Protein AF-A0A8S9RQ92-F1 (afdb_monomer_lite)

Foldseek 3Di:
DDDPLVVVCVPPPCPDPVNLVVVLPPDDPDLLVNVLSVLLNVLVVCLVVVQVVCCVPPVDHDDPVVSVVSSLVSSVVVLVVPPDPSSVCNVVVVVVVD

Radius of gyration: 15.13 Å; chains: 1; bounding box: 41×25×38 Å

pLDDT: mean 81.52, std 15.77, range [36.12, 96.38]

Structure (mmCIF, N/CA/C/O backbone):
data_AF-A0A8S9RQ92-F1
#
_entry.id   AF-A0A8S9RQ92-F1
#
loop_
_atom_site.group_PDB
_atom_site.id
_atom_site.type_symbol
_atom_site.label_atom_id
_atom_site.label_alt_id
_atom_site.label_comp_id
_atom_site.label_asym_id
_atom_site.label_entity_id
_atom_site.label_seq_id
_atom_site.pdbx_PDB_ins_code
_atom_site.Cartn_x
_atom_site.Cartn_y
_atom_site.Cartn_z
_atom_site.occupancy
_atom_site.B_iso_or_equiv
_atom_site.auth_seq_id
_atom_site.auth_comp_id
_atom_site.auth_asym_id
_atom_site.auth_atom_id
_atom_site.pdbx_PDB_model_num
ATOM 1 N N . MET A 1 1 ? -29.060 -11.393 4.882 1.00 36.12 1 MET A N 1
ATOM 2 C CA . MET A 1 1 ? -29.077 -11.710 3.437 1.00 36.12 1 MET A CA 1
ATOM 3 C C . MET A 1 1 ? -27.720 -11.319 2.865 1.00 36.12 1 MET A C 1
ATOM 5 O O . MET A 1 1 ? -27.508 -10.153 2.568 1.00 36.12 1 MET A O 1
ATOM 9 N N . SER A 1 2 ? -26.765 -12.252 2.832 1.00 42.22 2 SER A N 1
ATOM 10 C CA . SER A 1 2 ? -25.420 -12.009 2.286 1.00 42.22 2 SER A CA 1
ATOM 11 C C . SER A 1 2 ? -25.461 -12.217 0.775 1.00 42.22 2 SER A C 1
ATOM 13 O O . SER A 1 2 ? -25.737 -13.321 0.317 1.00 42.22 2 SER A O 1
ATOM 15 N N . GLY A 1 3 ? -25.279 -11.141 0.010 1.00 41.16 3 GLY A N 1
ATOM 16 C CA . GLY A 1 3 ? -25.348 -11.165 -1.450 1.00 41.16 3 GLY A CA 1
ATOM 17 C C . GLY A 1 3 ? -24.107 -11.783 -2.123 1.00 41.16 3 GLY A C 1
ATOM 18 O O . GLY A 1 3 ? -23.034 -11.835 -1.516 1.00 41.16 3 GLY A O 1
ATOM 19 N N . PRO A 1 4 ? -24.232 -12.190 -3.401 1.00 51.91 4 PRO A N 1
ATOM 20 C CA . PRO A 1 4 ? -23.198 -12.883 -4.187 1.00 51.91 4 PRO A CA 1
ATOM 21 C C . PRO A 1 4 ? -21.892 -12.091 -4.388 1.00 51.91 4 PRO A C 1
ATOM 23 O O . PRO A 1 4 ? -20.863 -12.678 -4.715 1.00 51.91 4 PRO A O 1
ATOM 26 N N . ALA A 1 5 ? -21.895 -10.778 -4.136 1.00 52.53 5 ALA A N 1
ATOM 27 C CA . ALA A 1 5 ? -20.713 -9.922 -4.253 1.00 52.53 5 ALA A CA 1
ATOM 28 C C . ALA A 1 5 ? -19.588 -10.298 -3.272 1.00 52.53 5 ALA A C 1
ATOM 30 O O . ALA A 1 5 ? -18.411 -10.171 -3.603 1.00 52.53 5 ALA A O 1
ATOM 31 N N . LEU A 1 6 ? -19.930 -10.807 -2.081 1.00 50.47 6 LEU A N 1
ATOM 32 C CA . LEU A 1 6 ?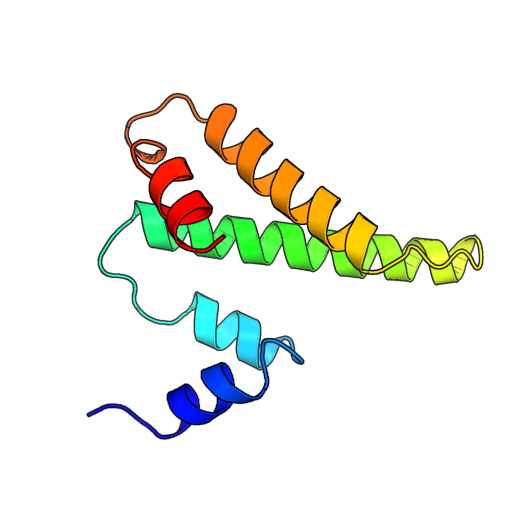 -18.926 -11.173 -1.083 1.00 50.47 6 LEU A CA 1
ATOM 33 C C . LEU A 1 6 ? -18.093 -12.378 -1.538 1.00 50.47 6 LEU A C 1
ATOM 35 O O . LEU A 1 6 ? -16.873 -12.338 -1.419 1.00 50.47 6 LEU A O 1
ATOM 39 N N . TYR A 1 7 ? -18.714 -13.398 -2.142 1.00 48.09 7 TYR A N 1
ATOM 40 C CA . TYR A 1 7 ? -17.994 -14.586 -2.625 1.00 48.09 7 TYR A CA 1
ATOM 41 C C . TYR A 1 7 ? -16.952 -14.234 -3.704 1.00 48.09 7 TYR A C 1
ATOM 43 O O . TYR A 1 7 ? -15.857 -14.789 -3.713 1.00 48.09 7 TYR A O 1
ATOM 51 N N . GLY A 1 8 ? -17.245 -13.242 -4.553 1.00 45.81 8 GLY A N 1
ATOM 52 C CA . GLY A 1 8 ? -16.298 -12.733 -5.550 1.00 45.81 8 GLY A CA 1
ATOM 53 C C . GLY A 1 8 ? -15.093 -12.002 -4.942 1.00 45.81 8 GLY A C 1
ATOM 54 O O . GLY A 1 8 ? -13.964 -12.225 -5.375 1.00 45.81 8 GLY A O 1
ATOM 55 N N . ILE A 1 9 ? -15.304 -11.187 -3.900 1.00 52.38 9 ILE A N 1
ATOM 56 C CA . ILE A 1 9 ? -14.228 -10.430 -3.227 1.00 52.38 9 ILE A CA 1
ATOM 57 C C . ILE A 1 9 ? -13.237 -11.376 -2.529 1.00 52.38 9 ILE A C 1
ATOM 59 O O . ILE A 1 9 ? -12.028 -11.161 -2.623 1.00 52.38 9 ILE A O 1
ATOM 63 N N . TYR A 1 10 ? -13.730 -12.440 -1.884 1.00 53.00 10 TYR A N 1
ATOM 64 C CA . TYR A 1 10 ? -12.882 -13.407 -1.174 1.00 53.00 10 TYR A CA 1
ATOM 65 C C . TYR A 1 10 ? -12.054 -14.308 -2.108 1.00 53.00 10 TYR A C 1
ATOM 67 O O . TYR A 1 10 ? -11.001 -14.781 -1.693 1.00 53.00 10 TYR A O 1
ATOM 75 N N . VAL A 1 11 ? -12.484 -14.527 -3.360 1.00 50.06 11 VAL A N 1
ATOM 76 C CA . VAL A 1 11 ? -11.802 -15.436 -4.305 1.00 50.06 11 VAL A CA 1
ATOM 77 C C . VAL A 1 11 ? -10.901 -14.698 -5.309 1.00 50.06 11 VAL A C 1
ATOM 79 O O . VAL A 1 11 ? -9.893 -15.259 -5.734 1.00 50.06 11 VAL A O 1
ATOM 82 N N . SER A 1 12 ? -11.190 -13.438 -5.678 1.00 55.50 12 SER A N 1
ATOM 83 C CA . SER A 1 12 ? -10.403 -12.716 -6.700 1.00 55.50 12 SER A CA 1
ATOM 84 C C . SER A 1 12 ? -9.516 -11.577 -6.190 1.00 55.50 12 SER A C 1
ATOM 86 O O . SER A 1 12 ? -8.686 -11.092 -6.964 1.00 55.50 12 SER A O 1
ATOM 88 N N . GLY A 1 13 ? -9.664 -11.138 -4.936 1.00 65.38 13 GLY A N 1
ATOM 89 C CA . GLY A 1 13 ? -8.966 -9.968 -4.393 1.00 65.38 13 GLY A CA 1
ATOM 90 C C . GLY A 1 13 ? -9.384 -8.636 -5.039 1.00 65.38 13 GLY A C 1
ATOM 91 O O . GLY A 1 13 ? -10.222 -8.585 -5.945 1.00 65.38 13 GLY A O 1
ATOM 92 N N . PHE A 1 14 ? -8.787 -7.532 -4.582 1.00 75.12 14 PHE A N 1
ATOM 93 C CA . PHE A 1 14 ? -9.055 -6.178 -5.089 1.00 75.12 14 PHE A CA 1
ATOM 94 C C . PHE A 1 14 ? -8.334 -5.914 -6.419 1.00 75.12 14 PHE A C 1
ATOM 96 O O . PHE A 1 14 ? -7.258 -5.323 -6.448 1.00 75.12 14 PHE A O 1
ATOM 103 N N . ARG A 1 15 ? -8.912 -6.361 -7.540 1.00 82.44 15 ARG A N 1
ATOM 104 C CA . ARG A 1 15 ? -8.334 -6.145 -8.887 1.00 82.44 15 ARG A CA 1
ATOM 105 C C . ARG A 1 15 ? -8.859 -4.905 -9.608 1.00 82.44 15 ARG A C 1
ATOM 107 O O . ARG A 1 15 ? -8.320 -4.536 -10.646 1.00 82.44 15 ARG A O 1
ATOM 114 N N . THR A 1 16 ? -9.904 -4.268 -9.084 1.00 86.56 16 THR A N 1
ATOM 115 C CA . THR A 1 16 ? -10.535 -3.089 -9.688 1.00 86.56 16 THR A CA 1
ATOM 116 C C . THR A 1 16 ? -10.802 -2.015 -8.641 1.00 86.56 16 THR A C 1
ATOM 118 O O . THR A 1 16 ? -10.993 -2.314 -7.460 1.00 86.56 16 THR A O 1
ATOM 121 N N . TRP A 1 17 ? -10.866 -0.756 -9.086 1.00 86.94 17 TRP A N 1
ATOM 122 C CA . TRP A 1 17 ? -11.252 0.362 -8.222 1.00 86.94 17 TRP A CA 1
ATOM 123 C C . TRP A 1 17 ? -12.671 0.205 -7.678 1.00 86.94 17 TRP A C 1
ATOM 125 O O . TRP A 1 17 ? -12.886 0.482 -6.507 1.00 86.94 17 TRP A O 1
ATOM 135 N N . ASN A 1 18 ? -13.602 -0.331 -8.474 1.00 88.06 18 ASN A N 1
ATOM 136 C CA . ASN A 1 18 ? -14.970 -0.594 -8.022 1.00 88.06 18 ASN A CA 1
ATOM 137 C C . ASN A 1 18 ? -14.993 -1.572 -6.842 1.00 88.06 18 ASN A C 1
ATOM 139 O O . ASN A 1 18 ? -15.589 -1.262 -5.820 1.00 88.06 18 ASN A O 1
ATOM 143 N N . ALA A 1 19 ? -14.260 -2.689 -6.919 1.00 85.81 19 ALA A N 1
ATOM 144 C CA . ALA A 1 19 ? -14.188 -3.644 -5.811 1.00 85.81 19 ALA A CA 1
ATOM 145 C C . ALA A 1 19 ? -13.600 -3.016 -4.533 1.00 85.81 19 ALA A C 1
ATOM 147 O O . ALA A 1 19 ? -14.061 -3.309 -3.428 1.00 85.81 19 ALA A O 1
ATOM 148 N N . LEU A 1 20 ? -12.603 -2.133 -4.674 1.00 86.88 20 LEU A N 1
ATOM 149 C CA . LEU A 1 20 ? -12.024 -1.392 -3.552 1.00 86.88 20 LEU A CA 1
ATOM 150 C C . LEU A 1 20 ? -13.022 -0.378 -2.962 1.00 86.88 20 LEU A C 1
ATOM 152 O O . LEU A 1 20 ? -13.165 -0.297 -1.742 1.00 86.88 20 LEU A O 1
ATOM 156 N N . SER A 1 21 ? -13.737 0.368 -3.807 1.00 86.38 21 SER A N 1
ATOM 157 C CA . SER A 1 21 ? -14.738 1.362 -3.402 1.00 86.38 21 SER A CA 1
ATOM 158 C C . SER A 1 21 ? -15.979 0.728 -2.771 1.00 86.38 21 SER A C 1
ATOM 160 O O . SER A 1 21 ? -16.469 1.228 -1.756 1.00 86.38 21 SER A O 1
ATOM 162 N N . ASP A 1 22 ? -16.452 -0.396 -3.308 1.00 87.44 22 ASP A N 1
ATOM 163 C CA . ASP A 1 22 ? -17.558 -1.179 -2.752 1.00 87.44 22 ASP A CA 1
ATOM 164 C C . ASP A 1 22 ? -17.179 -1.716 -1.373 1.00 87.44 22 ASP A C 1
ATOM 166 O O . ASP A 1 22 ? -17.923 -1.561 -0.399 1.00 87.44 22 ASP A O 1
ATOM 170 N N . TRP A 1 23 ? -15.968 -2.270 -1.255 1.00 87.38 23 TRP A N 1
ATOM 171 C CA . TRP A 1 23 ? -15.437 -2.694 0.031 1.00 87.38 23 TRP A CA 1
ATOM 172 C C . TRP A 1 23 ? -15.331 -1.529 1.001 1.00 87.38 23 TRP A C 1
ATOM 174 O O . TRP A 1 23 ? -15.800 -1.668 2.125 1.00 87.38 23 TRP A O 1
ATOM 184 N N . GLN A 1 24 ? -14.794 -0.375 0.601 1.00 86.75 24 GLN A N 1
ATOM 185 C CA . GLN A 1 24 ? -14.703 0.810 1.457 1.00 86.75 24 GLN A CA 1
ATOM 186 C C . GLN A 1 24 ? -16.081 1.254 1.974 1.00 86.75 24 GLN A C 1
ATOM 188 O O . GLN A 1 24 ? -16.216 1.571 3.160 1.00 86.75 24 GLN A O 1
ATOM 193 N N . SER A 1 25 ? -17.085 1.236 1.098 1.00 85.00 25 SER A N 1
ATOM 194 C CA . SER A 1 25 ? -18.461 1.675 1.362 1.00 85.00 25 SER A CA 1
ATOM 195 C C . SER A 1 25 ? -19.258 0.688 2.212 1.00 85.00 25 SER A C 1
ATOM 197 O O . SER A 1 25 ? -20.239 1.074 2.848 1.00 85.00 25 SER A O 1
ATOM 199 N N . PHE A 1 26 ? -18.822 -0.573 2.278 1.00 84.62 26 PHE A N 1
ATOM 200 C CA . PHE A 1 26 ? -19.455 -1.581 3.116 1.00 84.62 26 PHE A CA 1
ATOM 201 C C . PHE A 1 26 ? -19.487 -1.142 4.586 1.00 84.62 26 PHE A C 1
ATOM 203 O O . PHE A 1 26 ? -18.466 -0.726 5.151 1.00 84.62 26 PHE A O 1
ATOM 210 N N . SER A 1 27 ? -20.665 -1.243 5.205 1.00 76.50 27 SER A N 1
ATOM 211 C CA . SER A 1 27 ? -20.899 -0.752 6.561 1.00 76.50 27 SER A CA 1
ATOM 212 C C . SER A 1 27 ? -20.031 -1.497 7.574 1.00 76.50 27 SER A C 1
ATOM 214 O O . SER A 1 27 ? -20.188 -2.696 7.792 1.00 76.50 27 SER A O 1
ATOM 216 N N . SER A 1 28 ? -19.108 -0.774 8.208 1.00 77.00 28 SER A N 1
ATOM 217 C CA . SER A 1 28 ? -18.337 -1.284 9.343 1.00 77.00 28 SER A CA 1
ATOM 218 C C . SER A 1 28 ? -18.997 -0.864 10.654 1.00 77.00 28 SER A C 1
ATOM 220 O O . SER A 1 28 ? -19.362 0.301 10.821 1.00 77.00 28 SER A O 1
ATOM 222 N N . SER A 1 29 ? -19.091 -1.786 11.612 1.00 72.50 29 SER A N 1
ATOM 223 C CA . SER A 1 29 ? -19.709 -1.510 12.917 1.00 72.50 29 SER A CA 1
ATOM 224 C C . SER A 1 29 ? -18.885 -0.551 13.790 1.00 72.50 29 SER A C 1
ATOM 226 O O . SER A 1 29 ? -19.454 0.148 14.621 1.00 72.50 29 SER A O 1
ATOM 228 N N . SER A 1 30 ? -17.561 -0.487 13.596 1.00 82.38 30 SER A N 1
ATOM 229 C CA . SER A 1 30 ? -16.661 0.383 14.369 1.00 82.38 30 SER A CA 1
AT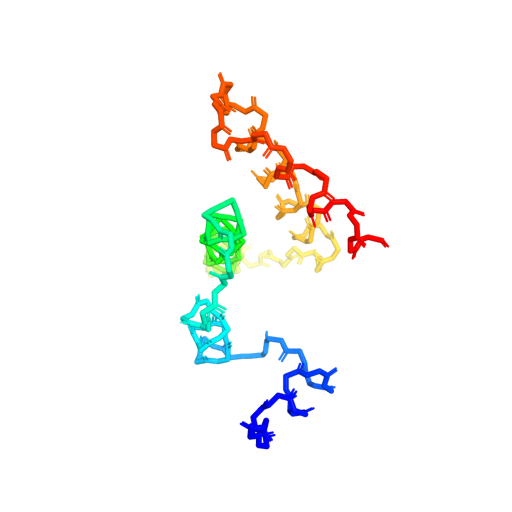OM 230 C C . SER A 1 30 ? -16.150 1.574 13.553 1.00 82.38 30 SER A C 1
ATOM 232 O O . SER A 1 30 ? -15.795 1.435 12.378 1.00 82.38 30 SER A O 1
ATOM 234 N N . SER A 1 31 ? -16.050 2.744 14.191 1.00 82.06 31 SER A N 1
ATOM 235 C CA . SER A 1 31 ? -15.414 3.943 13.630 1.00 82.06 31 SER A CA 1
ATOM 236 C C . SER A 1 31 ? -13.923 3.735 13.338 1.00 82.06 31 SER A C 1
ATOM 238 O O . SER A 1 31 ? -13.444 4.225 12.314 1.00 82.06 31 SER A O 1
ATOM 240 N N . SER A 1 32 ? -13.215 2.952 14.160 1.00 82.00 32 SER A N 1
ATOM 241 C CA . SER A 1 32 ? -11.800 2.605 13.951 1.00 82.00 32 SER A CA 1
ATOM 242 C C . SER A 1 32 ? -11.598 1.803 12.661 1.00 82.00 32 SER A C 1
ATOM 244 O O . SER A 1 32 ? -10.711 2.111 11.871 1.00 82.00 32 SER A O 1
ATOM 246 N N . LEU A 1 33 ? -12.487 0.846 12.376 1.00 83.56 33 LEU A N 1
ATOM 247 C CA . LEU A 1 33 ? -12.471 0.063 11.136 1.00 83.56 33 LEU A CA 1
ATOM 248 C C . LEU A 1 33 ? -12.807 0.911 9.906 1.00 83.56 33 LEU A C 1
ATOM 250 O O . LEU A 1 33 ? -12.213 0.721 8.847 1.00 83.56 33 LEU A O 1
ATOM 254 N N . LYS A 1 34 ? -13.740 1.868 10.021 1.00 86.62 34 LYS A N 1
ATOM 255 C CA . LYS A 1 34 ? -14.020 2.823 8.932 1.00 86.62 34 LYS A CA 1
ATOM 256 C C . LYS A 1 34 ? -12.791 3.668 8.613 1.00 86.62 34 LYS A C 1
ATOM 258 O O . LYS A 1 34 ? -12.498 3.893 7.440 1.00 86.62 34 LYS A O 1
ATOM 263 N N . LEU A 1 35 ? -12.083 4.130 9.645 1.00 87.50 35 LEU A N 1
ATOM 264 C CA . LEU A 1 35 ? -10.843 4.877 9.476 1.00 87.50 35 LEU A CA 1
ATOM 265 C C . LEU A 1 35 ? -9.765 4.003 8.825 1.00 87.50 35 LEU A C 1
ATOM 267 O O . LEU A 1 35 ? -9.193 4.426 7.827 1.00 87.50 35 LEU A O 1
ATOM 271 N N . LEU A 1 36 ? -9.568 2.767 9.297 1.00 88.75 36 LEU A N 1
ATOM 272 C CA . LEU A 1 36 ? -8.585 1.839 8.727 1.00 88.75 36 LEU A CA 1
ATOM 273 C C . LEU A 1 36 ? -8.821 1.604 7.232 1.00 88.75 36 LEU A C 1
ATOM 275 O O . LEU A 1 36 ? -7.904 1.746 6.433 1.00 88.75 36 LEU A O 1
ATOM 279 N N . LYS A 1 37 ? -10.068 1.324 6.832 1.00 89.81 37 LYS A N 1
ATOM 280 C CA . LYS A 1 37 ? -10.428 1.117 5.419 1.00 89.81 37 LYS A CA 1
ATOM 281 C C . LYS A 1 37 ? -10.101 2.338 4.561 1.00 89.81 37 LYS A C 1
ATOM 283 O O . LYS A 1 37 ? -9.608 2.183 3.449 1.00 89.81 37 LYS A O 1
ATOM 288 N N . ARG A 1 38 ? -10.338 3.551 5.076 1.00 90.50 38 ARG A N 1
ATOM 289 C CA . ARG A 1 38 ? -9.975 4.799 4.382 1.00 90.50 38 ARG A CA 1
ATOM 290 C C . ARG A 1 38 ? -8.464 4.928 4.210 1.00 90.50 38 ARG A C 1
ATOM 292 O O . ARG A 1 38 ? -8.033 5.232 3.104 1.00 90.50 38 ARG A O 1
ATOM 299 N N . LEU A 1 39 ? -7.689 4.658 5.260 1.00 91.75 39 LEU A N 1
ATOM 300 C CA . LEU A 1 39 ? -6.224 4.703 5.208 1.00 91.75 39 LEU A CA 1
ATOM 301 C C . LEU A 1 39 ? -5.665 3.695 4.204 1.00 91.75 39 LEU A C 1
ATOM 303 O O . LEU A 1 39 ? -4.844 4.059 3.369 1.00 91.75 39 LEU A O 1
ATOM 307 N N . VAL A 1 40 ? -6.177 2.462 4.217 1.00 92.12 40 VAL A N 1
ATOM 308 C CA . VAL A 1 40 ? -5.808 1.422 3.247 1.00 92.12 40 VAL A CA 1
ATOM 309 C C . VAL A 1 40 ? -6.105 1.880 1.818 1.00 92.12 40 VAL A C 1
ATOM 311 O O . VAL A 1 40 ? -5.237 1.780 0.956 1.00 92.12 40 VAL A O 1
ATOM 314 N N . CYS A 1 41 ? -7.298 2.427 1.558 1.00 92.56 41 CYS A N 1
ATOM 315 C CA . CYS A 1 41 ? -7.663 2.908 0.221 1.00 92.56 41 CYS A CA 1
ATOM 316 C C . CYS A 1 41 ? -6.766 4.064 -0.241 1.00 92.56 41 CYS A C 1
ATOM 318 O O . CYS A 1 41 ? -6.326 4.075 -1.389 1.00 92.56 41 CYS A O 1
ATOM 320 N N . GLN A 1 42 ? -6.464 5.016 0.648 1.00 93.00 42 GLN A N 1
ATOM 321 C CA . GLN A 1 42 ? -5.566 6.137 0.360 1.00 93.00 42 GLN A CA 1
ATOM 322 C C . GLN A 1 42 ? -4.141 5.658 0.061 1.00 93.00 42 GLN A C 1
ATOM 324 O O . GLN A 1 42 ? -3.564 6.053 -0.952 1.00 93.00 42 GLN A O 1
ATOM 329 N N . ALA A 1 43 ? -3.597 4.772 0.898 1.00 94.00 43 ALA A N 1
ATOM 330 C CA . ALA A 1 43 ? -2.265 4.207 0.717 1.00 94.00 43 ALA A CA 1
ATOM 331 C C . ALA A 1 43 ? -2.172 3.397 -0.585 1.00 94.00 43 ALA A C 1
ATOM 333 O O . ALA A 1 43 ? -1.232 3.588 -1.355 1.00 94.00 43 ALA A O 1
ATOM 334 N N . ALA A 1 44 ? -3.166 2.552 -0.879 1.00 93.31 44 ALA A N 1
ATOM 335 C CA . ALA A 1 44 ? -3.227 1.779 -2.117 1.00 93.31 44 ALA A CA 1
ATOM 336 C C . ALA A 1 44 ? -3.294 2.683 -3.357 1.00 93.31 44 ALA A C 1
ATOM 338 O O . ALA A 1 44 ? -2.520 2.492 -4.297 1.00 93.31 44 ALA A O 1
ATOM 339 N N . ALA A 1 45 ? -4.161 3.702 -3.342 1.00 93.31 45 ALA A N 1
ATOM 340 C CA . ALA A 1 45 ? -4.268 4.674 -4.428 1.00 93.31 45 ALA A CA 1
ATOM 341 C C . ALA A 1 45 ? -2.942 5.397 -4.684 1.00 93.31 45 ALA A C 1
ATOM 343 O O . ALA A 1 45 ? -2.491 5.477 -5.829 1.00 93.31 45 ALA A O 1
ATOM 344 N N . TYR A 1 46 ? -2.284 5.855 -3.618 1.00 94.56 46 TYR A N 1
ATOM 345 C CA . TYR A 1 46 ? -0.981 6.501 -3.712 1.00 94.56 46 TYR A CA 1
ATOM 346 C C . TYR A 1 46 ? 0.094 5.564 -4.273 1.00 94.56 46 TYR A C 1
ATOM 348 O O . TYR A 1 46 ? 0.825 5.955 -5.181 1.00 94.56 46 TYR A O 1
ATOM 356 N N . CYS A 1 47 ? 0.174 4.325 -3.779 1.00 94.12 47 CYS A N 1
ATOM 357 C CA . CYS A 1 47 ? 1.143 3.338 -4.253 1.00 94.12 47 CYS A CA 1
ATOM 358 C C . CYS A 1 47 ? 0.988 3.082 -5.758 1.00 94.12 47 CYS A C 1
ATOM 360 O O . CYS A 1 47 ? 1.961 3.174 -6.499 1.00 94.12 47 CYS A O 1
ATOM 362 N N . VAL A 1 48 ? -0.239 2.829 -6.226 1.00 93.06 48 VAL A N 1
ATOM 363 C CA . VAL A 1 48 ? -0.514 2.566 -7.649 1.00 93.06 48 VAL A CA 1
ATOM 364 C C . VAL A 1 48 ? -0.176 3.776 -8.518 1.00 93.06 48 VAL A C 1
ATOM 366 O O . VAL A 1 48 ? 0.460 3.629 -9.562 1.00 93.06 48 VAL A O 1
ATOM 369 N N . TRP A 1 49 ? -0.575 4.976 -8.094 1.00 95.50 49 TRP A N 1
ATOM 370 C CA . TRP A 1 49 ? -0.268 6.211 -8.814 1.00 95.50 49 TRP A CA 1
ATOM 371 C C . TRP A 1 49 ? 1.242 6.475 -8.887 1.00 95.50 49 TRP A C 1
ATOM 373 O O . TRP A 1 49 ? 1.763 6.770 -9.962 1.00 95.50 49 TRP A O 1
ATOM 383 N N . SER A 1 50 ? 1.951 6.314 -7.768 1.00 94.75 50 SER A N 1
ATOM 384 C CA . SER A 1 50 ? 3.397 6.536 -7.682 1.00 94.75 50 SER A CA 1
ATOM 385 C C . SER A 1 50 ? 4.164 5.577 -8.593 1.00 94.75 50 SER A C 1
ATOM 387 O O . SER A 1 50 ? 5.029 6.001 -9.358 1.00 94.75 50 SER A O 1
ATOM 389 N N . GLU A 1 51 ? 3.792 4.297 -8.598 1.00 95.12 51 GLU A N 1
ATOM 390 C CA . GLU A 1 51 ? 4.405 3.289 -9.465 1.00 95.12 51 GLU A CA 1
ATOM 391 C C . GLU A 1 51 ? 4.120 3.524 -10.943 1.00 95.12 51 GLU A C 1
ATOM 393 O O . GLU A 1 51 ? 5.033 3.472 -11.768 1.00 95.12 51 GLU A O 1
ATOM 398 N N . ARG A 1 52 ? 2.876 3.874 -11.289 1.00 94.12 52 ARG A N 1
ATOM 399 C CA . ARG A 1 52 ? 2.533 4.257 -12.660 1.00 94.12 52 ARG A CA 1
ATOM 400 C C . ARG A 1 52 ? 3.375 5.447 -13.123 1.00 94.12 52 ARG A C 1
ATOM 402 O O . ARG A 1 52 ? 3.882 5.425 -14.240 1.00 94.12 52 ARG A O 1
ATOM 409 N N . ASN A 1 53 ? 3.565 6.456 -12.279 1.00 95.50 53 ASN A N 1
ATOM 410 C CA . ASN A 1 53 ? 4.384 7.616 -12.626 1.00 95.50 53 ASN A CA 1
ATOM 411 C C . ASN A 1 53 ? 5.868 7.270 -12.758 1.00 95.50 53 ASN A C 1
ATOM 413 O O . ASN A 1 53 ? 6.521 7.764 -13.675 1.00 95.50 53 ASN A O 1
ATOM 417 N N . LYS A 1 54 ? 6.408 6.402 -11.895 1.00 95.12 54 LYS A N 1
ATOM 418 C CA . LYS A 1 54 ? 7.790 5.919 -12.033 1.00 95.12 54 LYS A CA 1
ATOM 419 C C . LYS A 1 54 ? 8.011 5.199 -13.356 1.00 95.12 54 LYS A C 1
ATOM 421 O O . LYS A 1 54 ? 9.007 5.457 -14.026 1.00 95.12 54 LYS A O 1
ATOM 426 N N . LEU A 1 55 ? 7.071 4.346 -13.752 1.00 94.31 55 LEU A N 1
ATOM 427 C CA . LEU A 1 55 ? 7.116 3.662 -15.041 1.00 94.31 55 LEU A CA 1
ATOM 428 C C . LEU A 1 55 ? 7.053 4.656 -16.204 1.00 94.31 55 LEU A C 1
ATOM 430 O O . LEU A 1 55 ? 7.854 4.561 -17.127 1.00 94.31 55 LEU A O 1
ATOM 434 N N . LEU A 1 56 ? 6.150 5.636 -16.143 1.00 96.38 56 LEU A N 1
ATOM 435 C CA . LEU A 1 56 ? 5.983 6.624 -17.211 1.00 96.38 56 LEU A CA 1
ATOM 436 C C . LEU A 1 56 ? 7.202 7.541 -17.385 1.00 96.38 56 LEU A C 1
ATOM 438 O O . LEU A 1 56 ? 7.555 7.861 -18.515 1.00 96.38 56 LEU A O 1
ATOM 442 N N . HIS A 1 57 ? 7.832 7.974 -16.291 1.00 96.00 57 HIS A N 1
ATOM 443 C CA . HIS A 1 57 ? 8.912 8.965 -16.345 1.00 96.00 57 HIS A CA 1
ATOM 444 C C . HIS A 1 57 ? 10.315 8.361 -16.351 1.00 96.00 57 HIS A C 1
ATOM 446 O O . HIS A 1 57 ? 11.224 8.950 -16.929 1.00 96.00 57 HIS A O 1
ATOM 452 N N . TYR A 1 58 ? 10.498 7.207 -15.712 1.00 95.12 58 TYR A N 1
ATOM 453 C CA . TYR A 1 58 ? 11.815 6.602 -15.509 1.00 95.12 58 TYR A CA 1
ATOM 454 C C . TYR A 1 58 ? 11.922 5.184 -16.079 1.00 95.12 58 TYR A C 1
ATOM 456 O O . TYR A 1 58 ? 13.011 4.621 -1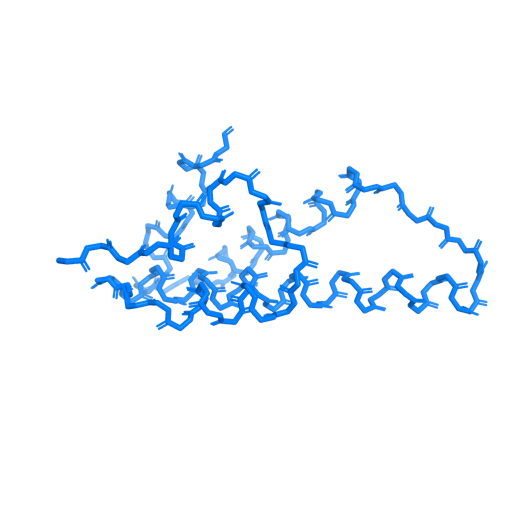6.065 1.00 95.12 58 TYR A O 1
ATOM 464 N N . ASN A 1 59 ? 10.824 4.596 -16.576 1.00 93.25 59 ASN A N 1
ATOM 465 C CA . ASN A 1 59 ? 10.761 3.206 -17.048 1.00 93.25 59 ASN A CA 1
ATOM 466 C C . ASN A 1 59 ? 11.247 2.182 -15.998 1.00 93.25 59 ASN A C 1
ATOM 468 O O . ASN A 1 59 ? 11.779 1.122 -16.321 1.00 93.25 59 ASN A O 1
ATOM 472 N N . ILE A 1 60 ? 11.081 2.521 -14.715 1.00 92.75 60 ILE A N 1
ATOM 473 C CA . ILE A 1 60 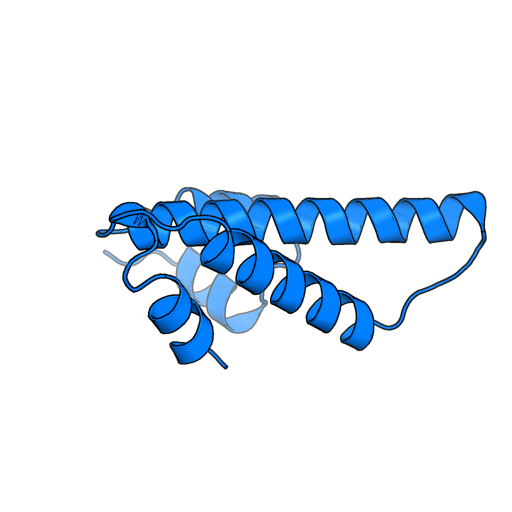? 11.459 1.680 -13.576 1.00 92.75 60 ILE A CA 1
ATOM 474 C C . ILE A 1 60 ? 10.211 0.992 -13.041 1.00 92.75 60 ILE A C 1
ATOM 476 O O . ILE A 1 60 ? 9.242 1.655 -12.669 1.00 92.75 60 ILE A O 1
ATOM 480 N N . SER A 1 61 ? 10.266 -0.335 -12.955 1.00 93.00 61 SER A N 1
ATOM 481 C CA . SER A 1 61 ? 9.239 -1.150 -12.310 1.00 93.00 61 SER A CA 1
ATOM 482 C C . SER A 1 61 ? 9.680 -1.527 -10.902 1.00 93.00 61 SER A C 1
ATOM 484 O O . SER A 1 61 ? 10.714 -2.173 -10.723 1.00 93.00 61 SER A O 1
ATOM 486 N N . THR A 1 62 ? 8.902 -1.135 -9.892 1.00 93.50 62 THR A N 1
ATOM 487 C CA . THR A 1 62 ? 9.161 -1.580 -8.522 1.00 93.50 62 THR A CA 1
ATOM 488 C C . THR A 1 62 ? 8.538 -2.960 -8.300 1.00 93.50 62 THR A C 1
ATOM 490 O O . THR A 1 62 ? 7.377 -3.176 -8.655 1.00 93.50 62 THR A O 1
ATOM 493 N N . PRO A 1 63 ? 9.256 -3.900 -7.660 1.00 94.69 63 PRO A N 1
ATOM 494 C CA . PRO A 1 63 ? 8.699 -5.205 -7.332 1.00 94.69 63 PRO A CA 1
ATOM 495 C C . PRO A 1 63 ? 7.431 -5.097 -6.462 1.00 94.69 63 PRO A C 1
ATOM 497 O O . PRO A 1 63 ? 7.428 -4.331 -5.491 1.00 94.69 63 PRO A O 1
ATOM 500 N N . PRO A 1 64 ? 6.391 -5.918 -6.712 1.00 90.38 64 PRO A N 1
ATOM 501 C CA . PRO A 1 64 ? 5.153 -5.911 -5.926 1.00 90.38 64 PRO A CA 1
ATOM 502 C C . PRO A 1 64 ? 5.372 -6.053 -4.415 1.00 90.38 64 PRO A C 1
ATOM 504 O O . PRO A 1 64 ? 4.711 -5.382 -3.627 1.00 90.38 64 PRO A O 1
ATOM 507 N N . GLY A 1 65 ? 6.350 -6.866 -3.997 1.00 93.19 65 GLY A N 1
ATOM 508 C CA . GLY A 1 65 ? 6.686 -7.039 -2.580 1.00 93.19 65 GLY A CA 1
ATOM 509 C C . GLY A 1 65 ? 7.190 -5.756 -1.909 1.00 93.19 65 GLY A C 1
ATOM 510 O O . GLY A 1 65 ? 6.888 -5.506 -0.744 1.00 93.19 65 GLY A O 1
ATOM 511 N N . THR A 1 66 ? 7.908 -4.902 -2.639 1.00 94.25 66 THR A N 1
ATOM 512 C CA . THR A 1 66 ? 8.366 -3.602 -2.127 1.00 94.25 66 THR A CA 1
ATOM 513 C C . THR A 1 66 ? 7.198 -2.629 -1.987 1.00 94.25 66 THR A C 1
ATOM 515 O O . THR A 1 66 ? 7.111 -1.92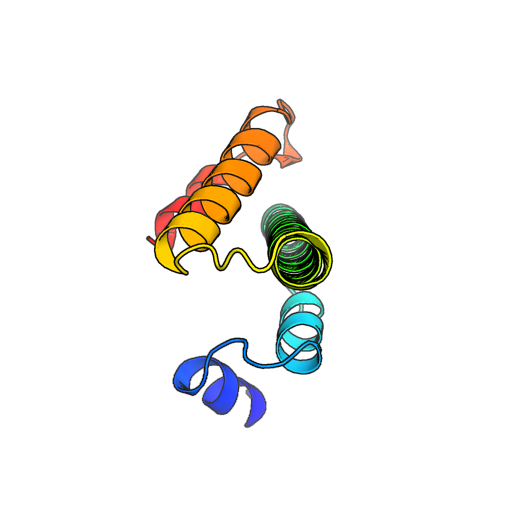0 -0.988 1.00 94.25 66 THR A O 1
ATOM 518 N N . ILE A 1 67 ? 6.266 -2.638 -2.943 1.00 93.62 67 ILE A N 1
ATOM 519 C CA . ILE A 1 67 ? 5.046 -1.820 -2.894 1.00 93.62 67 ILE A CA 1
ATOM 520 C C . ILE A 1 67 ? 4.167 -2.245 -1.707 1.00 93.62 67 ILE A C 1
ATOM 522 O O . ILE A 1 67 ? 3.681 -1.394 -0.967 1.00 93.62 67 ILE A O 1
ATOM 526 N N . SER A 1 68 ? 4.029 -3.553 -1.465 1.00 90.50 68 SER A N 1
ATOM 527 C CA . SER A 1 68 ? 3.293 -4.084 -0.310 1.00 90.50 68 SER A CA 1
ATOM 528 C C . SER A 1 68 ? 3.895 -3.628 1.021 1.00 90.50 68 SER A C 1
ATOM 530 O O . SER A 1 68 ? 3.166 -3.194 1.909 1.00 90.50 68 SER A O 1
ATOM 532 N N . LYS A 1 69 ? 5.228 -3.666 1.154 1.00 93.62 69 LYS A N 1
ATOM 533 C CA . LYS A 1 69 ? 5.930 -3.166 2.350 1.00 93.62 69 LYS A CA 1
ATOM 534 C C . LYS A 1 69 ? 5.752 -1.661 2.545 1.00 93.62 69 LYS A C 1
ATOM 536 O O . LYS A 1 69 ? 5.639 -1.197 3.675 1.00 93.62 69 LYS A O 1
ATOM 541 N N . LEU A 1 70 ? 5.734 -0.896 1.455 1.00 93.81 70 LEU A N 1
ATOM 542 C CA . LEU A 1 70 ? 5.498 0.546 1.496 1.00 93.81 70 LEU A CA 1
ATOM 543 C C . LEU A 1 70 ? 4.078 0.861 1.992 1.00 93.81 70 LEU A C 1
ATOM 545 O O . LEU A 1 70 ? 3.902 1.735 2.837 1.00 93.81 70 LEU A O 1
ATOM 549 N N . LEU A 1 71 ? 3.083 0.119 1.503 1.00 93.44 71 LEU A N 1
ATOM 550 C CA . LEU A 1 71 ? 1.694 0.237 1.940 1.00 93.44 71 LEU A CA 1
ATOM 551 C C . LEU A 1 71 ? 1.541 -0.091 3.430 1.00 93.44 71 LEU A C 1
ATOM 553 O O . LEU A 1 71 ? 0.945 0.701 4.160 1.00 93.44 71 LEU A O 1
ATOM 557 N N . ASP A 1 72 ? 2.106 -1.213 3.885 1.00 92.81 72 ASP A N 1
ATOM 558 C CA . ASP A 1 72 ? 2.101 -1.598 5.303 1.00 92.81 72 ASP A CA 1
ATOM 559 C C . ASP A 1 72 ? 2.734 -0.506 6.174 1.00 92.81 72 ASP A C 1
ATOM 561 O O . ASP A 1 72 ? 2.137 -0.058 7.157 1.00 92.81 72 ASP A O 1
ATOM 565 N N . ARG A 1 73 ? 3.892 0.012 5.755 1.00 93.00 73 ARG A N 1
ATOM 566 C CA . ARG A 1 73 ? 4.557 1.113 6.447 1.00 93.00 73 ARG A CA 1
ATOM 567 C C . ARG A 1 73 ? 3.683 2.363 6.531 1.00 93.00 73 ARG A C 1
ATOM 569 O O . ARG A 1 73 ? 3.596 2.935 7.609 1.00 93.00 73 ARG A O 1
ATOM 576 N N . PHE A 1 74 ? 3.022 2.784 5.451 1.00 92.81 74 PHE A N 1
ATOM 577 C CA . PHE A 1 74 ? 2.154 3.967 5.496 1.00 92.81 74 PHE A CA 1
ATOM 578 C C . PHE A 1 74 ? 1.021 3.823 6.504 1.00 92.81 74 PHE A C 1
ATOM 580 O O . PHE A 1 74 ? 0.714 4.773 7.220 1.00 92.81 74 PHE A O 1
ATOM 587 N N . ILE A 1 75 ? 0.417 2.639 6.581 1.00 92.38 75 ILE A N 1
ATOM 588 C CA . ILE A 1 75 ? -0.661 2.380 7.533 1.00 92.38 75 ILE A CA 1
ATOM 589 C C . ILE A 1 75 ? -0.115 2.420 8.959 1.00 92.38 75 ILE A C 1
ATOM 591 O O . ILE A 1 75 ? -0.708 3.072 9.817 1.00 92.38 75 ILE A O 1
ATOM 595 N N . ARG A 1 76 ? 1.031 1.781 9.214 1.00 91.50 76 ARG A N 1
ATOM 596 C CA . ARG A 1 76 ? 1.675 1.807 10.534 1.00 91.50 76 ARG A CA 1
ATOM 597 C C . ARG A 1 76 ? 2.059 3.223 10.948 1.00 91.50 76 ARG A C 1
ATOM 599 O O . ARG A 1 76 ? 1.701 3.634 12.048 1.00 91.50 76 ARG A O 1
ATOM 606 N N . ASP A 1 77 ? 2.732 3.964 10.073 1.00 90.94 77 ASP A N 1
ATOM 607 C CA . ASP A 1 77 ? 3.190 5.330 10.332 1.00 90.94 77 ASP A CA 1
ATOM 608 C C . ASP A 1 77 ? 1.993 6.259 10.606 1.00 90.94 77 ASP A C 1
ATOM 610 O O . ASP A 1 77 ? 2.001 7.003 11.589 1.00 90.94 77 ASP A O 1
ATOM 614 N N . ASP A 1 78 ? 0.915 6.171 9.818 1.00 88.94 78 ASP A N 1
ATOM 615 C CA . ASP A 1 78 ? -0.275 7.005 10.015 1.00 88.94 78 ASP A CA 1
ATOM 616 C C . ASP A 1 78 ? -1.030 6.646 11.310 1.00 88.94 78 ASP A C 1
ATOM 618 O O . ASP A 1 78 ? -1.377 7.539 12.091 1.00 88.94 78 ASP A O 1
ATOM 622 N N . VAL A 1 79 ? -1.202 5.354 11.611 1.00 88.06 79 VAL A N 1
ATOM 623 C CA . VAL A 1 79 ? -1.824 4.893 12.865 1.00 88.06 79 VAL A CA 1
ATOM 624 C C . VAL A 1 79 ? -1.019 5.341 14.084 1.00 88.06 79 VAL A C 1
ATOM 626 O O . VAL A 1 79 ? -1.608 5.822 15.052 1.00 88.06 79 VAL A O 1
ATOM 629 N N . LEU A 1 80 ? 0.311 5.217 14.041 1.00 86.06 80 LEU A N 1
ATOM 630 C CA . LEU A 1 80 ? 1.201 5.626 15.132 1.00 86.06 80 LEU A CA 1
ATOM 631 C C . LEU A 1 80 ? 1.264 7.150 15.291 1.00 86.06 80 LEU A C 1
ATOM 633 O O . LEU A 1 80 ? 1.372 7.640 16.416 1.00 86.06 80 LEU A O 1
ATOM 637 N N . SER A 1 81 ? 1.156 7.905 14.193 1.00 85.12 81 SER A N 1
ATOM 638 C CA . SER A 1 81 ? 1.142 9.373 14.228 1.00 85.12 81 SER A CA 1
ATOM 639 C C . SER A 1 81 ? -0.103 9.931 14.929 1.00 85.12 81 SER A C 1
ATOM 641 O O . SER A 1 81 ? -0.054 10.971 15.591 1.00 85.12 81 SER A O 1
ATOM 643 N N . LYS A 1 82 ? -1.235 9.223 14.841 1.00 78.25 82 LYS A N 1
ATOM 644 C CA . LYS A 1 82 ? -2.485 9.601 15.501 1.00 78.25 82 LYS A CA 1
ATOM 645 C C . LYS A 1 82 ? -2.450 9.093 16.938 1.00 78.25 82 LYS A C 1
ATOM 647 O O . LYS A 1 82 ? -2.807 7.959 17.215 1.00 78.25 82 LYS A O 1
ATOM 652 N N . ARG A 1 83 ? -2.068 9.930 17.901 1.00 66.69 83 ARG A N 1
ATOM 653 C CA . ARG A 1 83 ? -2.060 9.572 19.336 1.00 66.69 83 ARG A CA 1
ATOM 654 C C . ARG A 1 83 ? -3.382 9.944 20.030 1.00 66.69 83 ARG A C 1
ATOM 656 O O . ARG A 1 83 ? -3.384 10.679 21.011 1.00 66.69 83 ARG A O 1
ATOM 663 N N . ASN A 1 84 ? -4.523 9.506 19.486 1.00 70.25 84 ASN A N 1
ATOM 664 C CA . ASN A 1 84 ? -5.856 9.866 19.991 1.00 70.25 84 ASN A CA 1
ATOM 665 C C . ASN A 1 84 ? -6.731 8.629 20.284 1.00 70.25 84 ASN A C 1
ATOM 667 O O . ASN A 1 84 ? -6.406 7.511 19.906 1.00 70.25 84 ASN A O 1
ATOM 671 N N . LYS A 1 85 ? -7.882 8.812 20.946 1.00 65.38 85 LYS A N 1
ATOM 672 C CA . LYS A 1 85 ? -8.799 7.696 21.266 1.00 65.38 85 LYS A CA 1
ATOM 673 C C . LYS A 1 85 ? -9.283 6.928 20.027 1.00 65.38 85 LYS A C 1
ATOM 675 O O . LYS A 1 85 ? -9.646 5.766 20.149 1.00 65.38 85 LYS A O 1
ATOM 680 N N . GLN A 1 86 ? -9.292 7.563 18.852 1.00 65.62 86 GLN A N 1
ATOM 681 C CA . GLN A 1 86 ? -9.747 6.941 17.609 1.00 65.62 86 GLN A CA 1
ATOM 682 C C . GLN A 1 86 ? -8.720 5.985 17.009 1.00 65.62 86 GLN A C 1
ATOM 684 O O . GLN A 1 86 ? -9.146 5.097 16.284 1.00 65.62 86 GLN A O 1
ATOM 689 N N . SER A 1 87 ? -7.422 6.138 17.309 1.00 66.00 87 SER A N 1
ATOM 690 C CA . SER A 1 87 ? -6.355 5.208 16.904 1.00 66.00 87 SER A CA 1
ATOM 691 C C . SER A 1 87 ? -6.196 4.007 17.839 1.00 66.00 87 SER A C 1
ATOM 693 O O . SER A 1 87 ? -5.501 3.043 17.512 1.00 66.00 87 SER A O 1
ATOM 695 N N . SER A 1 88 ? -6.871 4.030 18.991 1.00 69.94 88 SER A N 1
ATOM 696 C CA . SER A 1 88 ? -6.902 2.903 19.918 1.00 69.94 88 SER A CA 1
ATOM 697 C C . SER A 1 88 ? -7.486 1.667 19.222 1.00 69.94 88 SER A C 1
ATOM 699 O O . SER A 1 88 ? -8.571 1.717 18.645 1.00 69.94 88 SER A O 1
ATOM 701 N N . GLY A 1 89 ? -6.727 0.569 19.213 1.00 78.75 89 GLY A N 1
ATOM 702 C CA . GLY A 1 89 ? -7.113 -0.685 18.559 1.00 78.75 89 GLY A CA 1
ATOM 703 C C . GLY A 1 89 ? -6.928 -0.730 17.034 1.00 78.75 89 GLY A C 1
ATOM 704 O O . GLY A 1 89 ? -7.068 -1.802 16.454 1.00 78.75 89 GLY A O 1
ATOM 705 N N . LEU A 1 90 ? -6.556 0.366 16.353 1.00 83.12 90 LEU A N 1
ATOM 706 C CA . LEU A 1 90 ? -6.337 0.350 14.893 1.00 83.12 90 LEU A CA 1
ATOM 707 C C . LEU A 1 90 ? -5.160 -0.535 14.482 1.00 83.12 90 LEU A C 1
ATOM 709 O O . LEU A 1 90 ? -5.292 -1.329 13.557 1.00 83.12 90 LEU A O 1
ATOM 713 N N . MET A 1 91 ? -4.040 -0.438 15.204 1.00 86.69 91 MET A N 1
ATOM 714 C CA . MET A 1 91 ? -2.881 -1.303 14.968 1.00 86.69 91 MET A CA 1
ATOM 715 C C . MET A 1 91 ? -3.224 -2.775 15.232 1.00 86.69 91 MET A C 1
ATOM 717 O O . MET A 1 91 ? -2.789 -3.645 14.492 1.00 86.69 91 MET A O 1
ATOM 721 N N . GLN A 1 92 ? -4.057 -3.058 16.241 1.00 85.44 92 GLN A N 1
ATOM 722 C CA . GLN A 1 92 ? -4.529 -4.421 16.504 1.00 85.44 92 GLN A CA 1
ATOM 723 C C . GLN A 1 92 ? -5.372 -4.940 15.334 1.00 85.44 92 GLN A C 1
ATOM 725 O O . GLN A 1 92 ? -5.125 -6.034 14.848 1.00 85.44 92 GLN A O 1
ATOM 730 N N . HIS A 1 93 ? -6.312 -4.140 14.821 1.00 84.62 93 HIS A N 1
ATOM 731 C CA . HIS A 1 93 ? -7.092 -4.516 13.639 1.00 84.62 93 HIS A CA 1
ATOM 732 C C . HIS A 1 93 ? -6.233 -4.732 12.385 1.00 84.62 93 HIS A C 1
ATOM 734 O O . HIS A 1 93 ? -6.574 -5.589 11.571 1.00 84.62 93 HIS A O 1
ATOM 740 N N . TRP A 1 94 ? -5.143 -3.974 12.230 1.00 88.31 94 TRP A N 1
ATOM 741 C CA . TRP A 1 94 ? -4.203 -4.134 11.120 1.00 88.31 94 TRP A CA 1
ATOM 742 C C . TRP A 1 94 ? -3.402 -5.438 11.228 1.00 88.31 94 TRP A C 1
ATOM 744 O O . TRP A 1 94 ? -3.392 -6.220 10.286 1.00 88.31 94 TRP A O 1
ATOM 754 N N . LEU A 1 95 ? -2.813 -5.712 12.397 1.00 85.12 95 LEU A N 1
ATOM 755 C CA . LEU A 1 95 ? -1.958 -6.884 12.630 1.00 85.12 95 LEU A CA 1
ATOM 756 C C . LEU A 1 95 ? -2.716 -8.215 12.697 1.00 85.12 95 LEU A C 1
ATOM 758 O O . LEU A 1 95 ? -2.128 -9.256 12.454 1.00 85.12 95 LEU A O 1
ATOM 762 N N . VAL A 1 96 ? -4.008 -8.205 13.038 1.00 72.19 96 VAL A N 1
ATOM 763 C CA . VAL A 1 96 ? -4.830 -9.431 13.120 1.00 72.19 96 VAL A CA 1
ATOM 764 C C . VAL A 1 96 ? -5.050 -10.097 11.746 1.00 72.19 96 VAL A C 1
ATOM 766 O O . VAL A 1 96 ? -5.547 -11.217 11.694 1.00 72.19 96 VAL A O 1
ATOM 769 N N . ASN A 1 97 ? -4.687 -9.435 10.640 1.00 52.88 97 ASN A N 1
ATOM 770 C CA . ASN A 1 97 ? -4.829 -9.960 9.275 1.00 52.88 97 ASN A CA 1
ATOM 771 C C . ASN A 1 97 ? -3.484 -10.239 8.565 1.00 52.88 97 ASN A C 1
ATOM 773 O O . ASN A 1 97 ? -3.500 -10.416 7.347 1.00 52.88 97 ASN A O 1
ATOM 777 N N . ASP A 1 98 ? -2.361 -10.250 9.292 1.00 40.84 98 ASP A N 1
ATOM 778 C CA . ASP A 1 98 ? -1.023 -10.639 8.797 1.00 40.84 98 ASP A CA 1
ATOM 779 C C . ASP A 1 98 ? -0.755 -12.124 9.120 1.00 40.84 98 ASP A C 1
ATOM 781 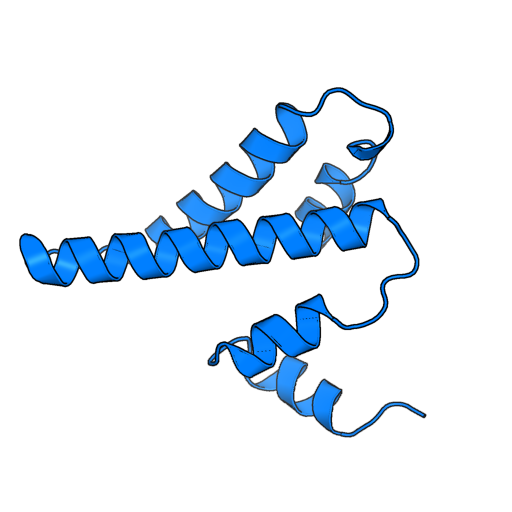O O . ASP A 1 98 ? -0.258 -12.856 8.234 1.00 40.84 98 ASP A O 1
#

Organism: Brassica cretica (NCBI:txid69181)

Secondary structure (DSSP, 8-state):
---THHHHHHHH-S-SHHHHHHHHHS--SSHHHHHHHHHHHHHHHHHHHHHHHHHHHH-PPPPHHHHHHHHHHHHHHHHHH--STTTTTHHHHHHTT-

Sequence (98 aa):
MSGPALYGIYVSGFRTWNALSDWQSFSSSSSSLKLLKRLVCQAAAYCVWSERNKLLHYNISTPPGTISKLLDRFIRDDVLSKRNKQSSGLMQHWLVND